Protein AF-A0A5B8CHI4-F1 (afdb_monomer_lite)

Foldseek 3Di:
DDPPPFQKWKAFPNDIDSQWPDDDQVQAKTKGFPPCDADPVRHGDIDIDGGHMDMDGPPPVPPPPPDPDDDD

Structure (mmCIF, N/CA/C/O backbone):
data_AF-A0A5B8CHI4-F1
#
_entry.id   AF-A0A5B8CHI4-F1
#
loop_
_atom_site.group_PDB
_atom_site.id
_atom_site.type_symbol
_atom_site.label_atom_id
_atom_site.label_alt_id
_atom_site.label_comp_id
_atom_site.label_asym_id
_atom_site.label_entity_id
_atom_site.label_seq_id
_atom_site.pdbx_PDB_ins_code
_atom_site.Cartn_x
_atom_site.Cartn_y
_atom_site.Cartn_z
_atom_site.occupancy
_atom_site.B_iso_or_equiv
_atom_site.auth_seq_id
_atom_site.auth_comp_id
_atom_site.auth_asym_id
_atom_site.auth_atom_id
_atom_site.pdbx_PDB_model_num
ATOM 1 N N . MET A 1 1 ? 9.732 -21.892 12.485 1.00 34.62 1 MET A N 1
ATOM 2 C CA . MET A 1 1 ? 8.769 -22.435 11.511 1.00 34.62 1 MET A CA 1
ATOM 3 C C . MET A 1 1 ? 7.965 -21.282 10.925 1.00 34.62 1 MET A C 1
ATOM 5 O O . MET A 1 1 ? 7.086 -20.767 11.592 1.00 34.62 1 MET A O 1
ATOM 9 N N . ASP A 1 2 ? 8.390 -20.803 9.755 1.00 49.25 2 ASP A N 1
ATOM 10 C CA . ASP A 1 2 ? 7.540 -20.597 8.570 1.00 49.25 2 ASP A CA 1
ATOM 11 C C . ASP A 1 2 ? 6.190 -19.847 8.690 1.00 49.25 2 ASP A C 1
ATOM 13 O O . ASP A 1 2 ? 5.164 -20.329 8.232 1.00 49.25 2 ASP A O 1
ATOM 17 N N . VAL A 1 3 ? 6.159 -18.646 9.286 1.00 43.53 3 VAL A N 1
ATOM 18 C CA . VAL A 1 3 ? 4.914 -17.833 9.375 1.00 43.53 3 VAL A CA 1
ATOM 19 C C . VAL A 1 3 ? 4.836 -16.717 8.314 1.00 43.53 3 VAL A C 1
ATOM 21 O O . VAL A 1 3 ? 3.798 -16.082 8.143 1.00 43.53 3 VAL A O 1
ATOM 24 N N . LEU A 1 4 ? 5.919 -16.452 7.576 1.00 46.22 4 L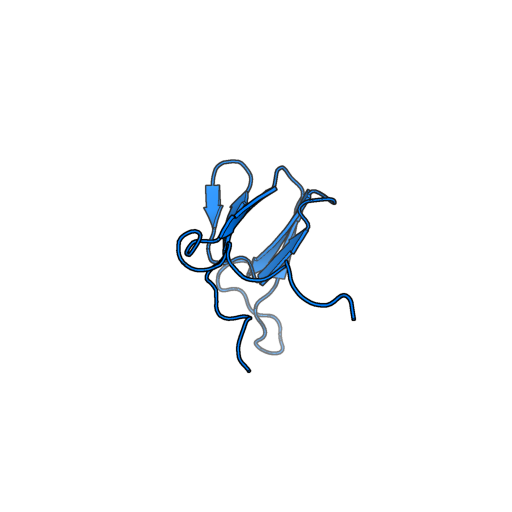EU A N 1
ATOM 25 C CA . LEU A 1 4 ? 6.048 -15.251 6.731 1.00 46.22 4 LEU A CA 1
ATOM 26 C C . LEU A 1 4 ? 5.556 -15.430 5.285 1.00 46.22 4 LEU A C 1
ATOM 28 O O . LEU A 1 4 ? 5.638 -14.499 4.493 1.00 46.22 4 LEU A O 1
ATOM 32 N N . GLN A 1 5 ? 5.009 -16.599 4.942 1.00 49.59 5 GLN A N 1
ATOM 33 C CA . GLN A 1 5 ? 4.531 -16.922 3.593 1.00 49.59 5 GLN A CA 1
ATOM 34 C C . GLN A 1 5 ? 3.024 -16.664 3.398 1.00 49.59 5 GLN A C 1
ATOM 36 O O . GLN A 1 5 ? 2.415 -17.149 2.446 1.00 49.59 5 GLN A O 1
ATOM 41 N N . ARG A 1 6 ? 2.385 -15.912 4.303 1.00 55.94 6 ARG A N 1
ATOM 42 C CA . ARG A 1 6 ? 0.986 -15.496 4.148 1.00 55.94 6 ARG A CA 1
ATOM 43 C C . ARG A 1 6 ? 0.950 -14.326 3.170 1.00 55.94 6 ARG A C 1
ATOM 45 O O . ARG A 1 6 ? 1.370 -13.237 3.532 1.00 55.94 6 ARG A O 1
ATOM 52 N N . GLY A 1 7 ? 0.480 -14.565 1.944 1.00 61.53 7 GLY A N 1
ATOM 53 C CA . GLY A 1 7 ? 0.277 -13.525 0.928 1.00 61.53 7 GLY A CA 1
ATOM 54 C C . GLY A 1 7 ? -0.400 -12.283 1.518 1.00 61.53 7 GLY A C 1
ATOM 55 O O . GLY A 1 7 ? -1.464 -12.379 2.141 1.00 61.53 7 GLY A O 1
ATOM 56 N N . ILE A 1 8 ? 0.271 -11.140 1.392 1.00 73.75 8 ILE A N 1
ATOM 57 C CA . ILE A 1 8 ? -0.218 -9.830 1.818 1.00 73.75 8 ILE A CA 1
ATOM 58 C C . ILE A 1 8 ? -0.533 -9.057 0.542 1.00 73.75 8 ILE A C 1
ATOM 60 O O . ILE A 1 8 ? 0.364 -8.764 -0.248 1.00 73.75 8 ILE A O 1
ATOM 64 N N . GLY A 1 9 ? -1.805 -8.711 0.366 1.00 84.25 9 GLY A N 1
ATOM 65 C CA . GLY A 1 9 ? -2.245 -7.827 -0.702 1.00 84.25 9 GLY A CA 1
ATOM 66 C C . GLY A 1 9 ? -2.115 -6.376 -0.254 1.00 84.25 9 GLY A C 1
ATOM 67 O O . GLY A 1 9 ? -2.493 -6.030 0.867 1.00 84.25 9 GLY A O 1
ATOM 68 N N . ILE A 1 10 ? -1.568 -5.516 -1.117 1.00 87.56 10 ILE A N 1
ATOM 69 C CA . ILE A 1 10 ? -1.383 -4.091 -0.819 1.00 87.56 10 ILE A CA 1
ATOM 70 C C . ILE A 1 10 ? -2.092 -3.260 -1.880 1.00 87.56 10 ILE A C 1
ATOM 72 O O . ILE A 1 10 ? -1.854 -3.404 -3.077 1.00 87.56 10 ILE A O 1
ATOM 76 N N . ARG A 1 11 ? -2.952 -2.339 -1.451 1.00 90.81 11 ARG A N 1
ATOM 77 C CA . ARG A 1 11 ? -3.563 -1.309 -2.289 1.00 90.81 11 ARG A CA 1
ATOM 78 C C . ARG A 1 11 ? -2.884 0.012 -1.989 1.00 90.81 11 ARG A C 1
ATOM 80 O O . ARG A 1 11 ? -2.842 0.479 -0.855 1.00 90.81 11 ARG A O 1
ATOM 87 N N . PHE A 1 12 ? -2.368 0.628 -3.039 1.00 91.44 12 PHE A N 1
ATOM 88 C CA . PHE A 1 12 ? -1.722 1.923 -2.973 1.00 91.44 12 PHE A CA 1
ATOM 89 C C . PHE A 1 12 ? -2.318 2.860 -4.012 1.00 91.44 12 PHE A C 1
ATOM 91 O O . PHE A 1 12 ? -2.291 2.549 -5.207 1.00 91.44 12 PHE A O 1
ATOM 98 N N . LYS A 1 13 ? -2.825 4.017 -3.566 1.00 88.75 13 LYS A N 1
ATOM 99 C CA . LYS A 1 13 ? -3.524 4.990 -4.432 1.00 88.75 13 LYS A CA 1
ATOM 100 C C . LYS A 1 13 ? -4.585 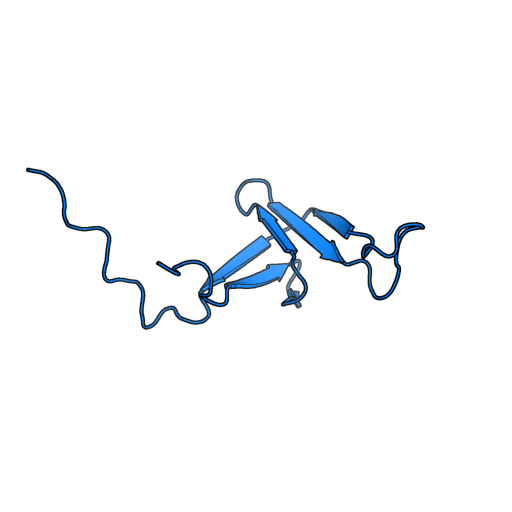4.305 -5.313 1.00 88.75 13 LYS A C 1
ATOM 102 O O . LYS A 1 13 ? -4.495 4.355 -6.538 1.00 88.75 13 LYS A O 1
ATOM 107 N N . ASP A 1 14 ? -5.511 3.581 -4.681 1.00 87.19 14 ASP A N 1
ATOM 108 C CA . ASP A 1 14 ? -6.583 2.785 -5.311 1.00 87.19 14 ASP A CA 1
ATOM 109 C C . ASP A 1 14 ? -6.148 1.600 -6.190 1.00 87.19 14 ASP A C 1
ATOM 111 O O . ASP A 1 14 ? -6.989 0.794 -6.600 1.00 87.19 14 ASP A O 1
ATOM 115 N N . ARG A 1 15 ? -4.847 1.410 -6.434 1.00 88.75 15 ARG A N 1
ATOM 116 C CA . ARG A 1 15 ? -4.326 0.303 -7.241 1.00 88.75 15 ARG A CA 1
ATOM 117 C C . ARG A 1 15 ? -3.798 -0.823 -6.360 1.00 88.75 15 ARG A C 1
ATOM 119 O O . ARG A 1 15 ? -2.909 -0.603 -5.543 1.00 88.75 15 ARG A O 1
ATOM 126 N N . VAL A 1 16 ? -4.295 -2.036 -6.586 1.00 89.38 16 VAL A N 1
ATOM 127 C CA . VAL A 1 16 ? -3.737 -3.256 -5.988 1.00 89.38 16 VAL A CA 1
ATOM 128 C C . VAL A 1 16 ? -2.378 -3.551 -6.620 1.00 89.38 16 VAL A C 1
ATOM 130 O O . VAL A 1 16 ? -2.246 -3.545 -7.847 1.00 89.38 16 VAL A O 1
ATOM 133 N N . ARG A 1 17 ? -1.369 -3.765 -5.781 1.00 86.25 17 ARG A N 1
ATOM 134 C CA . ARG A 1 17 ? -0.002 -4.105 -6.156 1.00 86.25 17 ARG A CA 1
ATOM 135 C C . ARG A 1 17 ? 0.440 -5.351 -5.406 1.00 86.25 17 ARG A C 1
ATOM 137 O O . ARG A 1 17 ? 0.278 -5.439 -4.195 1.00 86.25 17 ARG A O 1
ATOM 144 N N . ASN A 1 18 ? 1.074 -6.246 -6.153 1.00 85.50 18 ASN A N 1
ATOM 145 C CA . ASN A 1 18 ? 1.702 -7.464 -5.635 1.00 85.50 18 ASN A CA 1
ATOM 146 C C . ASN A 1 18 ? 3.237 -7.398 -5.768 1.00 85.50 18 ASN A C 1
ATOM 148 O O . ASN A 1 18 ? 3.946 -8.286 -5.319 1.00 85.50 18 ASN A O 1
ATOM 152 N N . ASP A 1 19 ? 3.751 -6.340 -6.405 1.00 84.00 19 ASP A N 1
ATOM 153 C CA . ASP A 1 19 ? 5.169 -6.012 -6.608 1.00 84.00 19 ASP A CA 1
ATOM 154 C C . ASP A 1 19 ? 5.796 -5.224 -5.442 1.00 84.00 19 ASP A C 1
ATOM 156 O O . ASP A 1 19 ? 6.867 -4.633 -5.588 1.00 84.00 19 ASP A O 1
ATOM 160 N N . VAL A 1 20 ? 5.106 -5.152 -4.303 1.00 87.25 20 VAL A N 1
ATOM 161 C CA . VAL A 1 20 ? 5.563 -4.402 -3.130 1.00 87.25 20 VAL A CA 1
ATOM 162 C C . VAL A 1 20 ? 6.529 -5.256 -2.323 1.00 87.25 20 VAL A C 1
ATOM 164 O O . VAL A 1 20 ? 6.190 -6.354 -1.895 1.00 87.25 20 VAL A O 1
ATOM 167 N N . GLU A 1 21 ? 7.726 -4.726 -2.100 1.00 86.69 21 GLU A N 1
ATOM 168 C CA . GLU A 1 21 ? 8.777 -5.395 -1.326 1.00 86.69 21 GLU A CA 1
ATOM 169 C C . GLU A 1 21 ? 8.719 -5.008 0.157 1.00 86.69 21 GLU A C 1
ATOM 171 O O . GLU A 1 21 ? 8.992 -5.824 1.030 1.00 86.69 21 GLU A O 1
ATOM 176 N N . GLU A 1 22 ? 8.329 -3.766 0.452 1.00 89.56 22 GLU A N 1
ATOM 177 C CA . GLU A 1 22 ? 8.221 -3.226 1.811 1.00 89.56 22 GLU A CA 1
ATOM 178 C C . GLU A 1 22 ? 7.075 -2.212 1.883 1.00 89.56 22 GLU A C 1
ATOM 180 O O . GLU A 1 22 ? 6.802 -1.496 0.916 1.00 89.56 22 GLU A O 1
ATOM 185 N N . TYR A 1 23 ? 6.430 -2.091 3.040 1.00 90.25 23 TYR A N 1
ATOM 186 C CA . TYR A 1 23 ? 5.411 -1.071 3.264 1.00 90.25 23 TYR A CA 1
ATOM 187 C C . TYR A 1 23 ? 5.326 -0.658 4.731 1.00 90.25 23 TYR A C 1
ATOM 189 O O . TYR A 1 23 ? 5.659 -1.421 5.634 1.00 90.25 23 TYR A O 1
ATOM 197 N N . CYS A 1 24 ? 4.815 0.549 4.959 1.00 89.06 24 CYS A N 1
ATOM 198 C CA . CYS A 1 24 ? 4.417 1.028 6.272 1.00 89.06 24 CYS A CA 1
ATOM 199 C C . CYS A 1 24 ? 3.049 1.701 6.169 1.00 89.06 24 CYS A C 1
ATOM 201 O O . CYS A 1 24 ? 2.899 2.718 5.487 1.00 89.06 24 CYS A O 1
ATOM 203 N N . ILE A 1 25 ? 2.051 1.136 6.853 1.00 87.12 25 ILE A N 1
ATOM 204 C CA . ILE A 1 25 ? 0.691 1.694 6.899 1.00 87.12 25 ILE A CA 1
ATOM 205 C C . ILE A 1 25 ? 0.691 2.984 7.723 1.00 87.12 25 ILE A C 1
ATOM 207 O O . ILE A 1 25 ? 0.145 3.991 7.286 1.00 87.12 25 ILE A O 1
ATOM 211 N N . SER A 1 26 ? 1.358 2.973 8.881 1.00 85.44 26 SER A N 1
ATOM 212 C CA . SER A 1 26 ? 1.378 4.105 9.816 1.00 85.44 26 SER A CA 1
ATOM 213 C C . SER A 1 26 ? 2.037 5.349 9.225 1.00 85.44 26 SER A C 1
ATOM 215 O O . SER A 1 26 ? 1.551 6.458 9.409 1.00 85.44 26 SER A O 1
ATOM 217 N N . GLU A 1 27 ? 3.142 5.168 8.502 1.00 87.75 27 GLU A N 1
ATOM 218 C CA . GLU A 1 27 ? 3.844 6.266 7.832 1.00 87.75 27 GLU A CA 1
ATOM 219 C C . GLU A 1 27 ? 3.339 6.513 6.397 1.00 87.75 27 GLU A C 1
ATOM 221 O O . GLU A 1 27 ? 3.750 7.483 5.762 1.00 87.75 27 GLU A O 1
ATOM 226 N N . GLY A 1 28 ? 2.475 5.644 5.862 1.00 90.38 28 GLY A N 1
ATOM 227 C CA . GLY A 1 28 ? 1.855 5.812 4.548 1.00 90.38 28 GLY A CA 1
ATOM 228 C C . GLY A 1 28 ? 2.841 5.751 3.379 1.00 90.38 28 GLY A C 1
ATOM 229 O O . GLY A 1 28 ? 2.866 6.644 2.525 1.00 90.38 28 GLY A O 1
ATOM 230 N N . TRP A 1 29 ? 3.680 4.717 3.322 1.00 93.19 29 TRP A N 1
ATOM 231 C CA . TRP A 1 29 ? 4.593 4.520 2.196 1.00 93.19 29 TRP A CA 1
ATOM 232 C C . TRP A 1 29 ? 4.748 3.057 1.786 1.00 93.19 29 TRP A C 1
ATOM 234 O O . TRP A 1 29 ? 4.599 2.148 2.597 1.00 93.19 29 TRP A O 1
ATOM 244 N N . ILE A 1 30 ? 5.090 2.846 0.514 1.00 92.12 30 ILE A N 1
ATOM 245 C CA . ILE A 1 30 ? 5.460 1.545 -0.053 1.00 92.12 30 ILE A CA 1
ATOM 246 C C . ILE A 1 30 ? 6.816 1.628 -0.757 1.00 92.12 30 ILE A C 1
ATOM 248 O O . ILE A 1 30 ? 7.190 2.681 -1.280 1.00 92.12 30 ILE A O 1
ATOM 252 N N . ARG A 1 31 ? 7.544 0.517 -0.798 1.00 92.19 31 ARG A N 1
ATOM 253 C CA . ARG A 1 31 ? 8.727 0.295 -1.631 1.00 92.19 31 ARG A CA 1
ATOM 254 C C . ARG A 1 31 ? 8.405 -0.748 -2.684 1.00 92.19 31 ARG A C 1
ATOM 256 O O . ARG A 1 31 ? 7.945 -1.840 -2.368 1.00 92.19 31 ARG A O 1
ATOM 263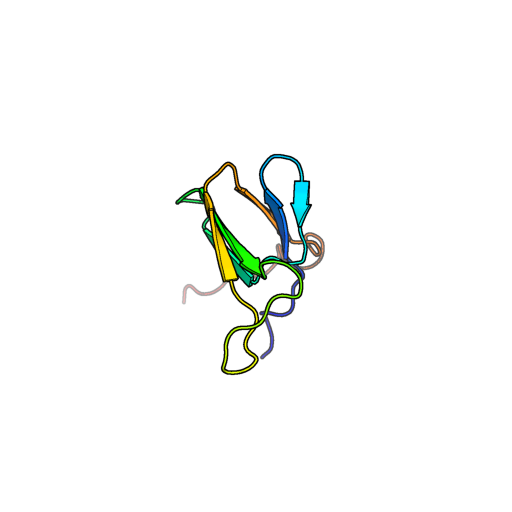 N N . VAL A 1 32 ? 8.646 -0.384 -3.933 1.00 89.81 32 VAL A N 1
ATOM 264 C CA . VAL A 1 32 ? 8.365 -1.221 -5.102 1.00 89.81 32 VAL A CA 1
ATOM 265 C C . VAL A 1 32 ? 9.555 -1.200 -6.041 1.00 89.81 32 VAL A C 1
ATOM 267 O O . VAL A 1 32 ? 10.223 -0.169 -6.174 1.00 89.81 32 VAL A O 1
ATOM 270 N N . ALA A 1 33 ? 9.780 -2.298 -6.752 1.00 89.56 33 ALA A N 1
ATOM 271 C CA . ALA A 1 33 ? 10.723 -2.313 -7.857 1.00 89.56 33 ALA A CA 1
ATOM 272 C C . ALA A 1 33 ? 10.251 -1.353 -8.969 1.00 89.56 33 ALA A C 1
ATOM 274 O O . ALA A 1 33 ? 9.105 -1.381 -9.427 1.00 89.56 33 ALA A O 1
ATOM 275 N N . ALA A 1 34 ? 11.145 -0.483 -9.427 1.00 83.88 34 ALA A N 1
ATOM 276 C CA . ALA A 1 34 ? 10.939 0.455 -10.521 1.00 83.88 34 ALA A CA 1
ATOM 277 C C . ALA A 1 34 ? 11.008 -0.276 -11.871 1.00 83.88 34 ALA A C 1
ATOM 279 O O . ALA A 1 34 ? 11.941 -0.120 -12.663 1.00 83.88 34 ALA A O 1
ATOM 280 N N . GLY A 1 35 ? 9.996 -1.101 -12.133 1.00 81.25 35 GLY A N 1
ATOM 281 C CA . GLY A 1 35 ? 9.878 -1.867 -13.368 1.00 81.25 35 GLY A CA 1
ATOM 282 C C . GLY A 1 35 ? 11.018 -2.873 -13.550 1.00 81.25 35 GLY A C 1
ATOM 283 O O . GLY A 1 35 ? 11.406 -3.572 -12.622 1.00 81.25 35 GLY A O 1
ATOM 284 N N . LYS A 1 36 ? 11.541 -2.969 -14.779 1.00 76.44 36 LYS A N 1
ATOM 285 C CA . LYS A 1 36 ? 12.619 -3.908 -15.147 1.00 76.44 36 LYS A CA 1
ATOM 286 C C . LYS A 1 36 ? 14.024 -3.323 -14.965 1.00 76.44 36 LYS A C 1
ATOM 288 O O . LYS A 1 36 ? 15.004 -3.972 -15.329 1.00 76.44 36 LYS A O 1
ATOM 293 N N . THR A 1 37 ? 14.129 -2.097 -14.459 1.00 80.25 37 THR A N 1
ATOM 294 C CA . THR A 1 37 ? 15.406 -1.397 -14.338 1.00 80.25 37 THR A CA 1
ATOM 295 C C . THR A 1 37 ? 16.219 -1.985 -13.193 1.00 80.25 37 THR A C 1
ATOM 297 O O . THR A 1 37 ? 15.723 -2.163 -12.080 1.00 80.25 37 THR A O 1
ATOM 300 N N . ARG A 1 38 ? 17.486 -2.285 -13.479 1.00 84.62 38 ARG A N 1
ATOM 301 C CA . ARG A 1 38 ? 18.450 -2.819 -12.520 1.00 84.62 38 ARG A CA 1
ATOM 302 C C . ARG A 1 38 ? 19.618 -1.853 -12.373 1.00 84.62 38 ARG A C 1
ATOM 304 O O . ARG A 1 38 ? 19.999 -1.200 -13.342 1.00 84.62 38 ARG A O 1
ATOM 311 N N . ASP A 1 39 ? 20.163 -1.763 -11.168 1.00 83.00 39 ASP A N 1
ATOM 312 C CA . ASP A 1 39 ? 21.377 -1.002 -10.885 1.00 83.00 39 ASP A CA 1
ATOM 313 C C . ASP A 1 39 ? 22.619 -1.692 -11.495 1.00 83.00 39 ASP A C 1
ATOM 315 O O . ASP A 1 39 ? 22.533 -2.814 -12.006 1.00 83.00 39 ASP A O 1
ATOM 319 N N . ARG A 1 40 ? 23.801 -1.060 -11.427 1.00 90.38 40 ARG A N 1
ATOM 320 C CA . ARG A 1 40 ? 25.067 -1.583 -11.989 1.00 90.38 40 ARG A CA 1
ATOM 321 C C . ARG A 1 40 ? 25.461 -2.957 -11.435 1.00 90.38 40 ARG A C 1
ATOM 323 O O . ARG A 1 40 ? 26.227 -3.678 -12.064 1.00 90.38 40 ARG A O 1
ATOM 330 N N . HIS A 1 41 ? 24.928 -3.311 -10.268 1.00 84.50 41 HIS A N 1
ATOM 331 C CA . HIS A 1 41 ? 25.132 -4.596 -9.599 1.00 84.50 41 HIS A CA 1
ATOM 332 C C . HIS A 1 41 ? 24.069 -5.653 -9.956 1.00 84.50 41 HIS A C 1
ATOM 334 O O . HIS A 1 41 ? 24.069 -6.740 -9.387 1.00 84.50 41 HIS A O 1
ATOM 340 N N . GLY A 1 42 ? 23.140 -5.354 -10.871 1.00 84.12 42 GLY A N 1
ATOM 341 C CA . GLY A 1 42 ? 22.071 -6.270 -11.282 1.00 84.12 42 GLY A CA 1
ATOM 342 C C . GLY A 1 42 ? 20.890 -6.354 -10.309 1.00 84.12 42 GLY A C 1
ATOM 343 O O . GLY A 1 42 ? 19.955 -7.116 -10.555 1.00 84.12 42 GLY A O 1
ATOM 344 N N . GLN A 1 43 ? 20.902 -5.564 -9.234 1.00 83.94 43 GLN A N 1
ATOM 345 C CA . GLN A 1 43 ? 19.807 -5.493 -8.268 1.00 83.94 43 GLN A CA 1
ATOM 346 C C . GLN A 1 43 ? 18.653 -4.646 -8.824 1.00 83.94 43 GLN A C 1
ATOM 348 O O . GLN A 1 43 ? 18.917 -3.635 -9.478 1.00 83.94 43 GLN A O 1
ATOM 353 N N . PRO A 1 44 ? 17.385 -5.038 -8.609 1.00 84.88 44 PRO A N 1
ATOM 354 C CA . PRO A 1 44 ? 16.243 -4.229 -9.018 1.00 84.88 44 PRO A CA 1
ATOM 355 C C . PRO A 1 44 ? 16.298 -2.864 -8.332 1.00 84.88 44 PRO A C 1
ATOM 357 O O . PRO A 1 44 ? 16.545 -2.764 -7.131 1.00 84.88 44 PRO A O 1
ATOM 360 N N . LEU A 1 45 ? 16.090 -1.799 -9.103 1.00 87.31 45 LEU A N 1
ATOM 361 C CA . LEU A 1 45 ? 16.038 -0.462 -8.532 1.00 87.31 45 LEU A CA 1
ATOM 362 C C . LEU A 1 45 ? 14.717 -0.306 -7.780 1.00 87.31 45 LEU A C 1
ATOM 364 O O . LEU A 1 45 ? 13.662 -0.382 -8.398 1.00 87.31 45 LEU A O 1
ATOM 368 N N . THR A 1 46 ? 14.752 -0.057 -6.476 1.00 88.50 46 THR A N 1
ATOM 369 C CA . THR A 1 46 ? 13.534 0.154 -5.681 1.00 88.50 46 THR A CA 1
ATOM 370 C C . THR A 1 46 ? 13.214 1.638 -5.552 1.00 88.50 46 THR A C 1
ATOM 372 O O . THR A 1 46 ? 14.111 2.443 -5.297 1.00 88.50 46 THR A O 1
ATOM 375 N N . ILE A 1 47 ? 11.939 2.006 -5.647 1.00 89.88 47 ILE A N 1
ATOM 376 C CA . ILE A 1 47 ? 11.458 3.365 -5.381 1.00 89.88 47 ILE A CA 1
ATOM 377 C C . ILE A 1 47 ? 10.508 3.372 -4.190 1.00 89.88 47 ILE A C 1
ATOM 379 O O . ILE A 1 47 ? 9.654 2.497 -4.047 1.00 89.88 47 ILE A O 1
ATOM 383 N N . LYS A 1 48 ? 10.651 4.393 -3.340 1.00 92.06 48 LYS A N 1
ATOM 384 C CA . LYS A 1 48 ? 9.722 4.671 -2.246 1.00 92.06 48 LYS A CA 1
ATOM 385 C C . LYS A 1 48 ? 8.608 5.576 -2.762 1.00 92.06 48 LYS A C 1
ATOM 387 O O . LYS A 1 48 ? 8.875 6.666 -3.265 1.00 92.06 48 LYS A O 1
ATOM 392 N N . LEU A 1 49 ? 7.367 5.129 -2.634 1.00 90.50 49 LEU A N 1
ATOM 393 C CA . LEU A 1 49 ? 6.178 5.891 -2.984 1.00 90.50 49 LEU A CA 1
ATOM 394 C C . LEU A 1 49 ? 5.394 6.196 -1.709 1.00 90.50 49 LEU A C 1
ATOM 396 O O . LEU A 1 49 ? 5.002 5.281 -0.993 1.00 90.50 49 LEU A O 1
ATOM 400 N N . SER A 1 50 ? 5.141 7.476 -1.449 1.00 91.81 50 SER A N 1
ATOM 401 C CA . SER A 1 50 ? 4.303 7.916 -0.328 1.00 91.81 50 SER A CA 1
ATOM 402 C C . SER A 1 50 ? 2.864 8.167 -0.784 1.00 91.81 50 SER A C 1
ATOM 404 O O . SER A 1 50 ? 2.624 8.660 -1.897 1.00 91.81 50 SER A O 1
ATOM 406 N N . GLY A 1 51 ? 1.899 7.814 0.060 1.00 91.38 51 GLY A N 1
ATOM 407 C CA . GLY A 1 51 ? 0.475 7.940 -0.235 1.00 91.38 51 GLY A CA 1
ATOM 408 C C . GLY A 1 51 ? -0.399 7.027 0.627 1.00 91.38 51 GLY A C 1
ATOM 409 O O . GLY A 1 51 ? 0.115 6.341 1.504 1.00 91.38 51 GLY A O 1
ATOM 410 N N . PRO A 1 52 ? -1.718 7.001 0.377 1.00 91.06 52 PRO A N 1
ATOM 411 C CA . PRO A 1 52 ? -2.625 6.102 1.081 1.00 91.06 52 PRO A CA 1
ATOM 412 C C . PRO A 1 52 ? -2.260 4.640 0.785 1.00 91.06 52 PRO A C 1
ATOM 414 O O . PRO A 1 52 ? -2.215 4.235 -0.384 1.00 91.06 52 PRO A O 1
ATOM 417 N N . VAL A 1 53 ? -1.977 3.888 1.853 1.00 91.31 53 VAL A N 1
ATOM 418 C CA . VAL A 1 53 ? -1.634 2.460 1.836 1.00 91.31 53 VAL A CA 1
ATOM 419 C C . VAL A 1 53 ? -2.698 1.698 2.613 1.00 91.31 53 VAL A C 1
ATOM 421 O O . VAL A 1 53 ? -2.940 1.992 3.780 1.00 91.31 53 VAL A O 1
ATOM 424 N N . GLU A 1 54 ? -3.278 0.683 1.988 1.00 88.38 54 GLU A N 1
ATOM 425 C CA . GLU A 1 54 ? -4.148 -0.293 2.639 1.00 88.38 54 GLU A CA 1
ATOM 426 C C . GLU A 1 54 ? -3.540 -1.680 2.424 1.00 88.38 54 GLU A C 1
ATOM 428 O O . GLU A 1 54 ? -3.267 -2.057 1.285 1.00 88.38 54 GLU A O 1
ATOM 433 N N . ALA A 1 55 ? -3.307 -2.439 3.495 1.00 86.06 55 ALA A N 1
ATOM 434 C CA . ALA A 1 55 ? -2.826 -3.816 3.394 1.00 86.06 55 ALA A CA 1
ATOM 435 C C . ALA A 1 55 ? -3.847 -4.776 4.008 1.00 86.06 55 ALA A C 1
ATOM 437 O O . ALA A 1 55 ? -4.422 -4.483 5.058 1.00 86.06 55 ALA A O 1
ATOM 438 N N . TRP A 1 56 ? -4.055 -5.922 3.367 1.00 83.81 56 TRP A N 1
ATOM 439 C CA . TRP A 1 56 ? -4.896 -7.007 3.869 1.00 83.81 56 TRP A CA 1
ATOM 440 C C . TRP A 1 56 ? -4.178 -8.344 3.708 1.00 83.81 56 TRP A C 1
ATOM 442 O O . TRP A 1 56 ? -3.311 -8.519 2.852 1.00 83.81 56 TRP A O 1
ATOM 452 N N . PHE A 1 57 ? -4.563 -9.313 4.529 1.00 77.50 57 PHE A N 1
ATOM 453 C CA . PHE A 1 57 ? -4.085 -10.681 4.390 1.00 77.50 57 PHE A CA 1
ATOM 454 C C . PHE A 1 57 ? -4.940 -11.404 3.351 1.00 77.50 57 PHE A C 1
ATOM 456 O O . PHE A 1 57 ? -6.157 -11.498 3.508 1.00 77.50 57 PHE A O 1
ATOM 463 N N . GLU A 1 58 ? -4.318 -11.942 2.301 1.00 69.31 58 GLU A N 1
ATOM 464 C CA . GLU A 1 58 ? -5.025 -12.735 1.283 1.00 69.31 58 GLU A CA 1
ATOM 465 C C . GLU A 1 58 ? -5.567 -14.054 1.867 1.00 69.31 58 GLU A C 1
ATOM 467 O O . GLU A 1 58 ? -6.529 -14.611 1.349 1.00 69.31 58 GLU A O 1
ATOM 472 N N . ASN A 1 59 ? -5.029 -14.499 3.011 1.00 59.97 59 ASN A N 1
ATOM 473 C CA . ASN A 1 59 ? -5.498 -15.661 3.774 1.00 59.97 59 ASN A CA 1
ATOM 474 C C . ASN A 1 59 ? -6.155 -15.263 5.109 1.00 59.97 59 ASN A C 1
ATOM 476 O O . ASN A 1 59 ? -5.821 -15.802 6.164 1.00 59.97 59 ASN A O 1
ATOM 480 N N . ALA A 1 60 ? -7.102 -14.321 5.097 1.00 54.50 60 ALA A N 1
ATOM 481 C CA . ALA A 1 60 ? -7.863 -13.965 6.303 1.00 54.50 60 ALA A CA 1
ATOM 482 C C . ALA A 1 60 ? -8.714 -15.125 6.877 1.00 54.50 60 ALA A C 1
ATOM 484 O O . ALA A 1 60 ? -9.246 -14.998 7.976 1.00 54.50 60 ALA A O 1
ATOM 485 N N . ASN A 1 61 ? -8.822 -16.263 6.177 1.00 50.34 61 ASN A N 1
ATOM 486 C CA . ASN A 1 61 ? -9.559 -17.439 6.649 1.00 50.34 61 ASN A CA 1
ATOM 487 C C . ASN A 1 61 ? -8.723 -18.431 7.496 1.00 50.34 61 ASN A C 1
ATOM 489 O O . ASN A 1 61 ? -9.287 -19.375 8.030 1.00 50.34 61 ASN A O 1
ATOM 493 N N . GLU A 1 62 ? -7.405 -18.248 7.663 1.00 51.81 62 GLU A N 1
ATOM 494 C CA . GLU A 1 62 ? -6.564 -19.227 8.393 1.00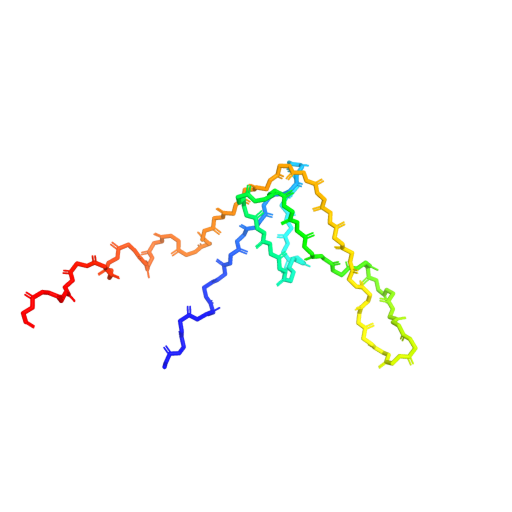 51.81 62 GLU A CA 1
ATOM 495 C C . GLU A 1 62 ? -5.545 -18.571 9.346 1.00 51.81 62 GLU A C 1
ATOM 497 O O . GLU A 1 62 ? -4.391 -18.988 9.472 1.00 51.81 62 GLU A O 1
ATOM 502 N N . GLY A 1 63 ? -5.945 -17.481 10.011 1.00 46.06 63 GLY A N 1
ATOM 503 C CA . GLY A 1 63 ? -5.034 -16.737 10.892 1.00 46.06 63 GLY A CA 1
ATOM 504 C C . GLY A 1 63 ? -5.649 -15.957 12.052 1.00 46.06 63 GLY A C 1
ATOM 505 O O . GLY A 1 63 ? -4.898 -15.368 12.820 1.00 46.06 63 GLY A O 1
ATOM 506 N N . ALA A 1 64 ? -6.971 -15.964 12.239 1.00 45.94 64 ALA A N 1
ATOM 507 C CA . ALA A 1 64 ? -7.624 -15.320 13.388 1.00 45.94 64 ALA A CA 1
ATOM 508 C C . ALA A 1 64 ? -7.709 -16.238 14.631 1.00 45.94 64 ALA A C 1
ATOM 510 O O . ALA A 1 64 ? -8.658 -16.143 15.403 1.00 45.94 64 ALA A O 1
ATOM 511 N N . GLY A 1 65 ? -6.753 -17.160 14.796 1.00 45.81 65 GLY A N 1
ATOM 512 C CA . GLY A 1 65 ? -6.806 -18.229 15.800 1.00 45.81 65 GLY A CA 1
ATOM 513 C C . GLY A 1 65 ? -5.637 -18.303 16.782 1.00 45.81 65 GLY A C 1
ATOM 514 O O . GLY A 1 65 ? -5.613 -19.237 17.570 1.00 45.81 65 GLY A O 1
ATOM 515 N N . GLU A 1 66 ? -4.670 -17.379 16.776 1.00 46.06 66 GLU A N 1
ATOM 516 C CA . GLU A 1 66 ? -3.479 -17.557 17.624 1.00 46.06 66 GLU A CA 1
ATOM 517 C C . GLU A 1 66 ? -2.938 -16.232 18.176 1.00 46.06 66 GLU A C 1
ATOM 519 O O . GLU A 1 66 ? -1.917 -15.709 17.741 1.00 46.06 66 GLU A O 1
ATOM 524 N N . ALA A 1 67 ? -3.667 -15.654 19.133 1.00 43.81 67 ALA A N 1
ATOM 525 C 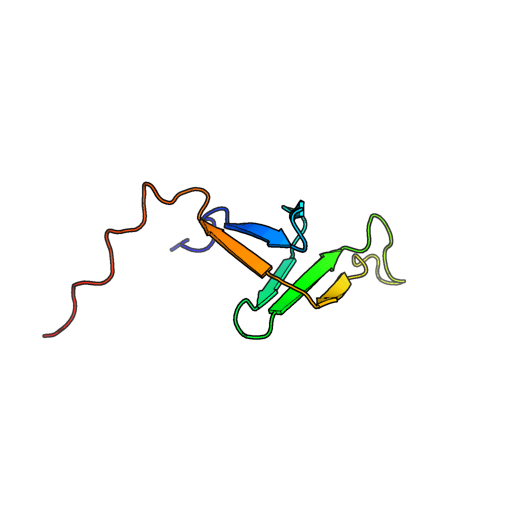CA . ALA A 1 67 ? -3.144 -14.633 20.049 1.00 43.81 67 ALA A CA 1
ATOM 526 C C . ALA A 1 67 ? -3.937 -14.589 21.371 1.00 43.81 67 ALA A C 1
ATOM 528 O O . ALA A 1 67 ? -4.201 -13.519 21.915 1.00 43.81 67 ALA A O 1
ATOM 529 N N . ALA A 1 68 ? -4.347 -15.751 21.879 1.00 45.38 68 ALA A N 1
ATOM 530 C CA . ALA A 1 68 ? -4.976 -15.874 23.189 1.00 45.38 68 ALA A CA 1
ATOM 531 C C . ALA A 1 68 ? -4.504 -17.147 23.897 1.00 45.38 68 ALA A C 1
ATOM 533 O O . ALA A 1 68 ? -5.329 -17.966 24.261 1.00 45.38 68 ALA A O 1
ATOM 534 N N . ASP A 1 69 ? -3.192 -17.334 24.061 1.00 45.88 69 ASP A N 1
ATOM 535 C CA . ASP A 1 69 ? -2.682 -18.103 25.201 1.00 45.88 69 ASP A CA 1
ATOM 536 C C . ASP A 1 69 ? -1.180 -17.864 25.410 1.00 45.88 69 ASP A C 1
ATOM 538 O O . ASP A 1 69 ? -0.343 -18.309 24.626 1.00 45.88 69 ASP A O 1
ATOM 542 N N . LYS A 1 70 ? -0.847 -17.090 26.444 1.00 37.94 70 LYS A N 1
ATOM 543 C CA . LYS A 1 70 ? 0.187 -17.444 27.427 1.00 37.94 70 LYS A CA 1
ATOM 544 C C . LYS A 1 70 ? 0.249 -16.361 28.496 1.00 37.94 70 LYS A C 1
ATOM 546 O O . LYS A 1 70 ? 1.042 -15.422 28.427 1.00 37.94 70 LYS A O 1
ATOM 551 N N . ALA A 1 71 ? -0.610 -16.526 29.489 1.00 41.78 71 ALA A N 1
ATOM 552 C CA . ALA A 1 71 ? -0.381 -16.028 30.831 1.00 41.78 71 ALA A CA 1
ATOM 553 C C . ALA A 1 71 ? -0.464 -17.240 31.761 1.00 41.78 71 ALA A C 1
ATOM 555 O O . ALA A 1 71 ? -1.553 -17.603 32.188 1.00 41.78 71 ALA A O 1
ATOM 556 N N . GLU A 1 72 ? 0.681 -17.869 32.017 1.00 38.31 72 GLU A N 1
ATOM 557 C CA . GLU A 1 72 ? 0.963 -18.586 33.266 1.00 38.31 72 GLU A CA 1
ATOM 558 C C . GLU A 1 72 ? 2.472 -18.559 33.533 1.00 38.31 72 GLU A C 1
ATOM 560 O O . GLU A 1 72 ? 3.251 -18.743 32.561 1.00 38.31 72 GLU A O 1
#

pLDDT: mean 75.26, std 18.71, range [34.62, 93.19]

Organism: NCBI:txid1208342

Secondary structure (DSSP, 8-state):
---TTS-EEEEETTEEES-EEEEETTTTEEEEEEEEEE-TTSPEEEEEEES-EEEEETTTTS-TT-SS----

Sequence (72 aa):
MDVLQRGIGIRF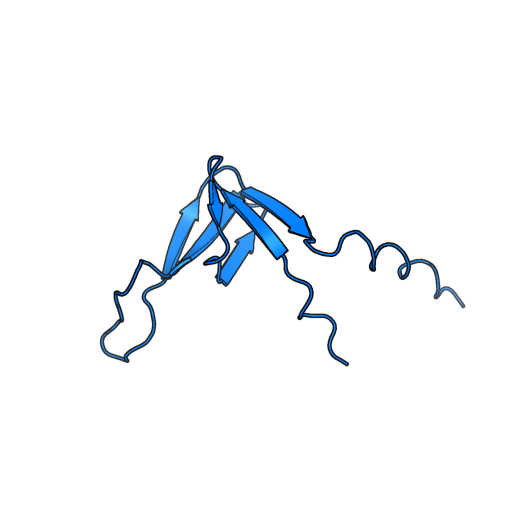KDRVRNDVEEYCISEGWIRVAAGKTRDRHGQPLTIKLSGPVEAWFENANEGAGEAADKAE

Radius of gyration: 15.79 Å; chains: 1; bounding box: 35×30×48 Å

InterPro domains:
  IPR021724 Protein of unknown function DUF3297 [PF11730] (2-57)